Protein AF-A0A7V0T9X8-F1 (afdb_monomer)

Mean predicted aligned error: 14.66 Å

pLDDT: mean 84.87, std 12.97, range [48.59, 97.94]

Radius of gyration: 27.79 Å; Cα contacts (8 Å, |Δi|>4): 70; chains: 1; bounding box: 57×53×74 Å

Foldseek 3Di:
DDVVVVVVVVVVVVCVVCVVVVPPDDPQDPVNVVVVVLVVLVVVLVVLVVVLVVLVVCVVVVVDDPVRSVVVNVVSVVSNVVSVCVNVVCPDPPDWDADPPPRDTDDLPDQADPPPRHGDD

Structure (mmCIF, N/CA/C/O backbone):
data_AF-A0A7V0T9X8-F1
#
_entry.id   AF-A0A7V0T9X8-F1
#
loop_
_atom_site.group_PDB
_atom_site.id
_atom_site.type_symbol
_atom_site.label_atom_id
_atom_site.label_alt_id
_atom_site.label_comp_id
_atom_site.label_asym_id
_atom_site.label_entity_id
_atom_site.label_seq_id
_atom_site.pdbx_PDB_ins_code
_atom_site.Cartn_x
_atom_site.Cartn_y
_atom_site.Cartn_z
_atom_site.occupancy
_atom_site.B_iso_or_equiv
_atom_site.auth_seq_id
_atom_site.auth_comp_id
_atom_site.auth_asym_id
_atom_site.auth_atom_id
_atom_site.pdbx_PDB_model_num
ATOM 1 N N . MET A 1 1 ? -6.928 37.945 50.805 1.00 57.38 1 MET A N 1
ATOM 2 C CA . MET A 1 1 ? -6.681 36.879 49.810 1.00 57.38 1 MET A CA 1
ATOM 3 C C . MET A 1 1 ? -5.386 36.226 50.220 1.00 57.38 1 MET A C 1
ATOM 5 O O . MET A 1 1 ? -4.320 36.767 49.966 1.00 57.38 1 MET A O 1
ATOM 9 N N . ASP A 1 2 ? -5.515 35.168 51.005 1.00 79.75 2 ASP A N 1
ATOM 10 C CA . ASP A 1 2 ? -4.413 34.594 51.766 1.00 79.75 2 ASP A CA 1
ATOM 11 C C . ASP A 1 2 ? -3.437 33.865 50.839 1.00 79.75 2 ASP A C 1
ATOM 13 O O . ASP A 1 2 ? -3.850 33.201 49.887 1.00 79.75 2 ASP A O 1
ATOM 17 N N . SER A 1 3 ? -2.133 33.974 51.109 1.00 79.31 3 SER A N 1
ATOM 18 C CA . SER A 1 3 ? -1.065 33.357 50.302 1.00 79.31 3 SER A CA 1
ATOM 19 C C . SER A 1 3 ? -1.239 31.842 50.109 1.00 79.31 3 SER A C 1
ATOM 21 O O . SER A 1 3 ? -0.721 31.264 49.156 1.00 79.31 3 SER A O 1
ATOM 23 N N . THR A 1 4 ? -2.020 31.200 50.977 1.00 86.81 4 THR A N 1
ATOM 24 C CA . THR A 1 4 ? -2.423 29.792 50.895 1.00 86.81 4 THR A CA 1
ATOM 25 C C . THR A 1 4 ? -3.264 29.481 49.651 1.00 86.81 4 THR A C 1
ATOM 27 O O . THR A 1 4 ? -3.078 28.428 49.040 1.00 86.81 4 THR A O 1
ATOM 30 N N . PHE A 1 5 ? -4.127 30.404 49.214 1.00 88.06 5 PHE A N 1
ATOM 31 C CA . PHE A 1 5 ? -4.946 30.239 48.009 1.00 88.06 5 PHE A CA 1
ATOM 32 C C . PHE A 1 5 ? -4.092 30.235 46.734 1.00 88.06 5 PHE A C 1
ATOM 34 O O . PHE A 1 5 ? -4.326 29.430 45.833 1.00 88.06 5 PHE A O 1
ATOM 41 N N . GLY A 1 6 ? -3.063 31.088 46.675 1.00 89.19 6 GLY A N 1
ATOM 42 C CA . GLY A 1 6 ? -2.140 31.146 45.536 1.00 89.19 6 GLY A CA 1
ATOM 43 C C . GLY A 1 6 ? -1.310 29.869 45.375 1.00 89.19 6 GLY A C 1
ATOM 44 O O . GLY A 1 6 ? -1.118 29.378 44.259 1.00 89.19 6 GLY A O 1
ATOM 45 N N . ILE A 1 7 ? -0.868 29.284 46.491 1.00 91.81 7 ILE A N 1
ATOM 46 C CA . ILE A 1 7 ? -0.086 28.039 46.496 1.00 91.81 7 ILE A CA 1
ATOM 47 C C . ILE A 1 7 ? -0.932 26.854 46.003 1.00 91.81 7 ILE A C 1
ATOM 49 O O . ILE A 1 7 ? -0.460 26.062 45.186 1.00 91.81 7 ILE A O 1
ATOM 53 N N . LEU A 1 8 ? -2.197 26.757 46.427 1.00 93.38 8 LEU A N 1
ATOM 54 C CA . LEU A 1 8 ? -3.104 25.685 46.000 1.00 93.38 8 LEU A CA 1
ATOM 55 C C . LEU A 1 8 ? -3.390 25.711 44.494 1.00 93.38 8 LEU A C 1
ATOM 57 O O . LEU A 1 8 ? -3.345 24.667 43.846 1.00 93.38 8 LEU A O 1
ATOM 61 N N . ILE A 1 9 ? -3.630 26.895 43.925 1.00 92.00 9 ILE A N 1
ATOM 62 C CA . ILE A 1 9 ? -3.876 27.050 42.482 1.00 92.00 9 ILE A CA 1
ATOM 63 C C . ILE A 1 9 ? -2.630 26.655 41.679 1.00 92.00 9 ILE A C 1
ATOM 65 O O . ILE A 1 9 ? -2.736 25.970 40.663 1.00 92.00 9 ILE A O 1
ATOM 69 N N . SER A 1 10 ? -1.446 27.033 42.164 1.00 91.19 10 SER A N 1
ATOM 70 C CA . SER A 1 10 ? -0.176 26.732 41.497 1.00 91.19 10 SER A CA 1
ATOM 71 C C . SER A 1 10 ? 0.120 25.227 41.495 1.00 91.19 10 SER A C 1
ATOM 73 O O . SER A 1 10 ? 0.491 24.669 40.464 1.00 91.19 10 SER A O 1
ATOM 75 N N . LEU A 1 11 ? -0.121 24.541 42.617 1.00 93.69 11 LEU A N 1
ATOM 76 C CA . LEU A 1 11 ? -0.002 23.082 42.702 1.00 93.69 11 LEU A CA 1
ATOM 77 C C . LEU A 1 11 ? -1.025 22.368 41.815 1.00 93.69 11 LEU A C 1
ATOM 79 O O . LEU A 1 11 ? -0.668 21.419 41.121 1.00 93.69 11 LEU A O 1
ATOM 83 N N . ALA A 1 12 ? -2.273 22.838 41.784 1.00 92.25 12 ALA A N 1
ATOM 84 C CA . ALA A 1 12 ? -3.305 22.272 40.920 1.00 92.25 12 ALA A CA 1
ATOM 85 C C . ALA A 1 12 ? -2.957 22.424 39.430 1.00 92.25 12 ALA A C 1
ATOM 87 O O . ALA A 1 12 ? -3.148 21.482 38.662 1.00 92.25 12 ALA A O 1
ATOM 88 N N . ALA A 1 13 ? -2.396 23.570 39.029 1.00 92.19 13 ALA A N 1
ATOM 89 C CA . ALA A 1 13 ? -1.946 23.809 37.661 1.00 92.19 13 ALA A CA 1
ATOM 90 C C . ALA A 1 13 ? -0.810 22.855 37.260 1.00 92.19 13 ALA A C 1
ATOM 92 O O . ALA A 1 13 ? -0.875 22.246 36.196 1.00 92.19 13 ALA A O 1
ATOM 93 N N . ILE A 1 14 ? 0.184 22.665 38.135 1.00 92.31 14 ILE A N 1
ATOM 94 C CA . ILE A 1 14 ? 1.280 21.710 37.917 1.00 92.31 14 ILE A CA 1
ATOM 95 C C . ILE A 1 14 ? 0.728 20.284 37.818 1.00 92.31 14 ILE A C 1
ATOM 97 O O . ILE A 1 14 ? 1.047 19.554 36.886 1.00 92.31 14 ILE A O 1
ATOM 101 N N . VAL A 1 15 ? -0.152 19.873 38.732 1.00 91.44 15 VAL A N 1
ATOM 102 C CA . VAL A 1 15 ? -0.762 18.540 38.663 1.00 91.44 15 VAL A CA 1
ATOM 103 C C . VAL A 1 15 ? -1.530 18.369 37.358 1.00 91.44 15 VAL A C 1
ATOM 105 O O . VAL A 1 15 ? -1.377 17.335 36.726 1.00 91.44 15 VAL A O 1
ATOM 108 N N . PHE A 1 16 ? -2.296 19.365 36.912 1.00 90.88 16 PHE A N 1
ATOM 109 C CA . PHE A 1 16 ? -3.069 19.296 35.672 1.00 90.88 16 PHE A CA 1
ATOM 110 C C . PHE A 1 16 ? -2.186 19.163 34.422 1.00 90.88 16 PHE A C 1
ATOM 112 O O . PHE A 1 16 ? -2.514 18.377 33.531 1.00 90.88 16 PHE A O 1
ATOM 119 N N . THR A 1 17 ? -1.054 19.873 34.363 1.00 89.81 17 THR A N 1
ATOM 120 C CA . THR A 1 17 ? -0.114 19.789 33.232 1.00 89.81 17 THR A CA 1
ATOM 121 C C . THR A 1 17 ? 0.723 18.512 33.242 1.00 89.81 17 THR A C 1
ATOM 123 O O . THR A 1 17 ? 1.030 17.987 32.174 1.00 89.81 17 THR A O 1
ATOM 126 N N . PHE A 1 18 ? 1.042 17.962 34.418 1.00 87.00 18 PHE A N 1
ATOM 127 C CA . PHE A 1 18 ? 1.789 16.705 34.550 1.00 87.00 18 PHE A CA 1
ATOM 128 C C . PHE A 1 18 ? 0.895 15.447 34.555 1.00 87.00 18 PHE A C 1
ATOM 130 O O . PHE A 1 18 ? 1.366 14.362 34.207 1.00 87.00 18 PHE A O 1
ATOM 137 N N . LEU A 1 19 ? -0.406 15.570 34.852 1.00 83.69 19 LEU A N 1
ATOM 138 C CA . LEU A 1 19 ? -1.410 14.499 34.762 1.00 83.69 19 LEU A CA 1
ATOM 139 C C . LEU A 1 19 ? -1.384 13.727 33.427 1.00 83.69 19 LEU A C 1
ATOM 141 O O . LEU A 1 19 ? -1.457 12.496 33.469 1.00 83.69 19 LEU A O 1
ATOM 145 N N . PRO A 1 20 ? -1.296 14.374 32.240 1.00 80.50 20 PRO A N 1
ATOM 146 C CA . PRO A 1 20 ? -1.263 13.654 30.969 1.00 80.50 20 PRO A CA 1
ATOM 147 C C . PRO A 1 20 ? -0.018 12.777 30.795 1.00 80.50 20 PRO A C 1
ATOM 149 O O . PRO A 1 20 ? -0.129 11.746 30.139 1.00 80.50 20 PRO A O 1
ATOM 152 N N . LEU A 1 21 ? 1.124 13.118 31.406 1.00 80.50 21 LEU A N 1
ATOM 153 C CA . LEU A 1 21 ? 2.335 12.287 31.334 1.00 80.50 21 LEU A CA 1
ATOM 154 C C . LEU A 1 21 ? 2.254 11.050 32.238 1.00 80.50 21 LEU A C 1
ATOM 156 O O . LEU A 1 21 ? 2.796 9.999 31.904 1.00 80.50 21 LEU A O 1
ATOM 160 N N . LEU A 1 22 ? 1.556 11.156 33.370 1.00 74.12 22 LEU A N 1
ATOM 161 C CA . LEU A 1 22 ? 1.351 10.045 34.308 1.00 74.12 22 LEU A CA 1
ATOM 162 C C . LEU A 1 22 ? 0.170 9.143 33.915 1.00 74.12 22 LEU A C 1
ATOM 164 O O . LEU A 1 22 ? 0.065 8.014 34.401 1.00 74.12 22 LEU A O 1
ATOM 168 N N . ARG A 1 23 ? -0.697 9.593 32.997 1.00 74.25 23 ARG A N 1
ATOM 169 C CA . ARG A 1 23 ? -1.747 8.772 32.375 1.00 74.25 23 ARG A CA 1
ATOM 170 C C . ARG A 1 23 ? -1.119 7.781 31.387 1.00 74.25 23 ARG A C 1
ATOM 172 O O . ARG A 1 23 ? -1.155 7.947 30.171 1.00 74.25 23 ARG A O 1
ATOM 179 N N . LYS A 1 24 ? -0.530 6.725 31.947 1.00 60.44 24 LYS A N 1
ATOM 180 C CA . LYS A 1 24 ? 0.066 5.594 31.234 1.00 60.44 24 LYS A CA 1
ATOM 181 C C . LYS A 1 24 ? -0.970 4.961 30.295 1.00 60.44 24 LYS A C 1
ATOM 183 O O . LYS A 1 24 ? -1.956 4.396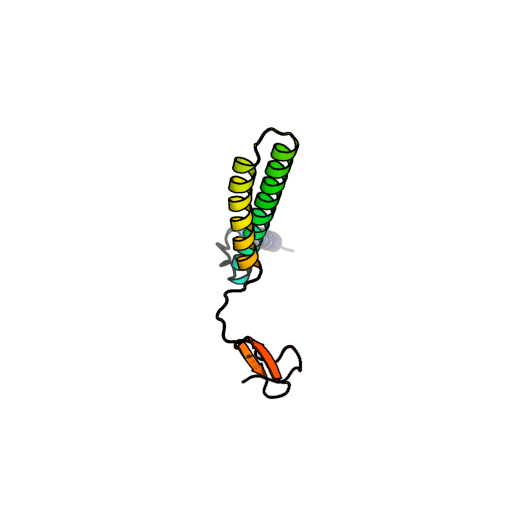 30.753 1.00 60.44 24 LYS A O 1
ATOM 188 N N . GLY A 1 25 ? -0.718 5.091 28.991 1.00 58.94 25 GLY A N 1
ATOM 189 C CA . GLY A 1 25 ? -1.309 4.318 27.898 1.00 58.94 25 GLY A CA 1
ATOM 190 C C . GLY A 1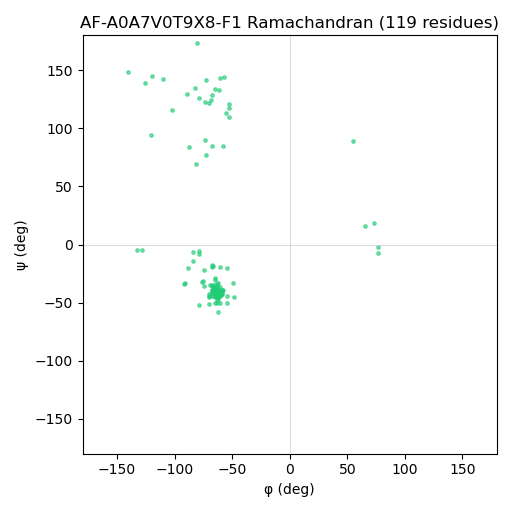 25 ? -2.834 4.311 27.836 1.00 58.94 25 GLY A C 1
ATOM 191 O O . GLY A 1 25 ? -3.465 3.375 28.320 1.00 58.94 25 GLY A O 1
ATOM 192 N N . LYS A 1 26 ? -3.436 5.277 27.127 1.00 60.25 26 LYS A N 1
ATOM 193 C CA . LYS A 1 26 ? -4.752 5.023 26.523 1.00 60.25 26 LYS A CA 1
ATOM 194 C C . LYS A 1 26 ? -4.620 3.740 25.704 1.00 60.25 26 LYS A C 1
ATOM 196 O O . LYS A 1 26 ? -3.814 3.683 24.778 1.00 60.25 26 LYS A O 1
ATOM 201 N N . THR A 1 27 ? -5.368 2.709 26.083 1.00 56.19 27 THR A N 1
ATOM 202 C CA . THR A 1 27 ? -5.511 1.486 25.299 1.00 56.19 27 THR A CA 1
ATOM 203 C C . THR A 1 27 ? -5.931 1.906 23.899 1.00 56.19 27 THR A C 1
ATOM 205 O O . THR A 1 27 ? -7.029 2.436 23.728 1.00 56.19 27 THR A O 1
ATOM 208 N N . ILE A 1 28 ? -5.030 1.754 22.930 1.00 57.53 28 ILE A N 1
ATOM 209 C CA . ILE A 1 28 ? -5.281 2.120 21.538 1.00 57.53 28 ILE A CA 1
ATOM 210 C C . ILE A 1 28 ? -6.582 1.437 21.116 1.00 57.53 28 ILE A C 1
ATOM 212 O O . ILE A 1 28 ? -6.712 0.209 21.222 1.00 57.53 28 ILE A O 1
ATOM 216 N N . SER A 1 29 ? -7.561 2.246 20.709 1.00 63.66 29 SER A N 1
ATOM 217 C CA . SER A 1 29 ? -8.863 1.757 20.274 1.00 63.66 29 SER A CA 1
ATOM 218 C C . SER A 1 29 ? -8.666 0.768 19.117 1.00 63.66 29 SER A C 1
ATOM 220 O O . SER A 1 29 ? -7.771 0.965 18.291 1.00 63.66 29 SER A O 1
ATOM 222 N N . PRO A 1 30 ? -9.477 -0.299 19.005 1.00 63.44 30 PRO A N 1
ATOM 223 C CA . PRO A 1 30 ? -9.484 -1.159 17.821 1.00 63.44 30 PRO A CA 1
ATOM 224 C C . PRO A 1 30 ? -9.589 -0.365 16.508 1.00 63.44 30 PRO A C 1
ATOM 226 O O . PRO A 1 30 ? -8.979 -0.751 15.517 1.00 63.44 30 PRO A O 1
ATOM 229 N N . VAL A 1 31 ? -10.298 0.770 16.533 1.00 62.47 31 VAL A N 1
ATOM 230 C CA . VAL A 1 31 ? -10.452 1.682 15.390 1.00 62.47 31 VAL A CA 1
ATOM 231 C C . VAL A 1 31 ? -9.145 2.417 15.071 1.00 62.47 31 VAL A C 1
ATOM 233 O O . VAL A 1 31 ? -8.753 2.462 13.910 1.00 62.47 31 VAL A O 1
ATOM 236 N N . ASP A 1 32 ? -8.420 2.901 16.086 1.00 66.44 32 ASP A N 1
ATOM 237 C CA . ASP A 1 32 ? -7.114 3.559 15.901 1.00 66.44 32 ASP A CA 1
ATOM 238 C C . ASP A 1 32 ? -6.050 2.581 15.371 1.00 66.44 32 ASP A C 1
ATOM 240 O O . ASP A 1 32 ? -5.196 2.960 14.572 1.00 66.44 32 ASP A O 1
ATOM 244 N N . ARG A 1 33 ? -6.105 1.302 15.780 1.00 62.03 33 ARG A N 1
ATOM 245 C CA . ARG A 1 33 ? -5.243 0.239 15.226 1.00 62.03 33 ARG A CA 1
ATOM 246 C C . ARG A 1 33 ? -5.548 -0.044 13.7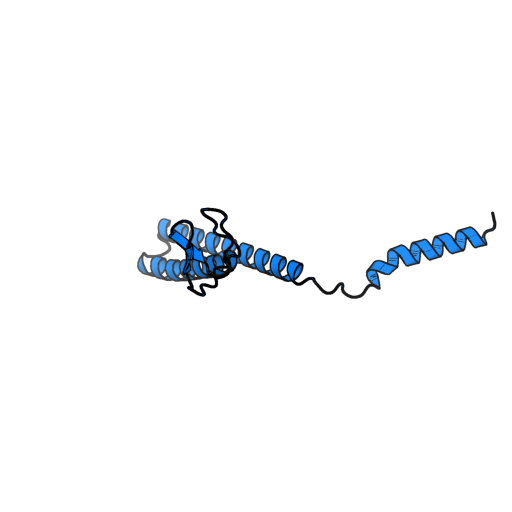58 1.00 62.03 33 ARG A C 1
ATOM 248 O O . ARG A 1 33 ? -4.622 -0.165 12.968 1.00 62.03 33 ARG A O 1
ATOM 255 N N . LEU A 1 34 ? -6.827 -0.138 13.397 1.00 66.62 34 LEU A N 1
ATOM 256 C CA . LEU A 1 34 ? -7.258 -0.339 12.011 1.00 66.62 34 LEU A CA 1
ATOM 257 C C . LEU A 1 34 ? -6.847 0.830 11.112 1.00 66.62 34 LEU A C 1
ATOM 259 O O . LEU A 1 34 ? -6.347 0.586 10.021 1.00 66.62 34 LEU A O 1
ATOM 263 N N . HIS A 1 35 ? -7.004 2.073 11.578 1.00 68.69 35 HIS A N 1
ATOM 264 C CA . HIS A 1 35 ? -6.581 3.254 10.824 1.00 68.69 35 HIS A CA 1
ATOM 265 C C . HIS A 1 35 ? -5.065 3.271 10.613 1.00 68.69 35 HIS A C 1
ATOM 267 O O . HIS A 1 35 ? -4.615 3.470 9.493 1.00 68.69 35 HIS A O 1
ATOM 273 N N . ARG A 1 36 ? -4.282 2.982 11.662 1.00 68.94 36 ARG A N 1
ATOM 274 C CA . ARG A 1 36 ? -2.817 2.908 11.564 1.00 68.94 36 ARG A CA 1
ATOM 275 C C . ARG A 1 36 ? -2.354 1.794 10.615 1.00 68.94 36 ARG A C 1
ATOM 277 O O . ARG A 1 36 ? -1.424 2.007 9.853 1.00 68.94 36 ARG A O 1
ATOM 284 N N . ASN A 1 37 ? -3.020 0.636 10.637 1.00 78.94 37 ASN A N 1
ATOM 285 C CA . ASN A 1 37 ? -2.727 -0.469 9.717 1.00 78.94 37 ASN A CA 1
ATOM 286 C C . ASN A 1 37 ? -3.122 -0.146 8.268 1.00 78.94 37 ASN A C 1
ATOM 288 O O . ASN A 1 37 ? -2.468 -0.591 7.334 1.00 78.94 37 ASN A O 1
ATOM 292 N N . ARG A 1 38 ? -4.211 0.602 8.066 1.00 84.44 38 ARG A N 1
ATOM 293 C CA . ARG A 1 38 ? -4.636 1.036 6.734 1.00 84.44 38 ARG A CA 1
ATOM 294 C C . ARG A 1 38 ? -3.672 2.075 6.163 1.00 84.44 38 ARG A C 1
ATOM 296 O O . ARG A 1 38 ? -3.271 1.942 5.020 1.00 84.44 38 ARG A O 1
ATOM 303 N N . GLU A 1 39 ? -3.273 3.048 6.974 1.00 87.06 39 GLU A N 1
ATOM 304 C CA . GLU A 1 39 ? -2.279 4.063 6.612 1.00 87.06 39 GLU A CA 1
ATOM 305 C C . GLU A 1 39 ? -0.928 3.425 6.258 1.00 87.06 39 GLU A C 1
ATOM 307 O O . GLU A 1 39 ? -0.325 3.793 5.257 1.00 87.06 39 GLU A O 1
ATOM 312 N N . SER A 1 40 ? -0.480 2.408 7.009 1.00 88.00 40 SER A N 1
ATOM 313 C CA . SER A 1 40 ? 0.739 1.671 6.647 1.00 88.00 40 SER A CA 1
ATOM 314 C C . SER A 1 40 ? 0.598 0.912 5.326 1.00 88.00 40 SER A C 1
ATOM 316 O O . SER A 1 40 ? 1.516 0.936 4.519 1.00 88.00 40 SER A O 1
ATOM 318 N N . LEU A 1 41 ? -0.557 0.285 5.073 1.00 89.31 41 LEU A N 1
ATOM 319 C CA . LEU A 1 41 ? -0.822 -0.403 3.803 1.00 89.31 41 LEU A CA 1
ATOM 320 C C . LEU A 1 41 ? -0.878 0.573 2.616 1.00 89.31 41 LEU A C 1
ATOM 322 O O . LEU A 1 41 ? -0.420 0.243 1.528 1.00 89.31 41 LEU A O 1
ATOM 326 N N . GLU A 1 42 ? -1.442 1.767 2.811 1.00 90.75 42 GLU A N 1
ATOM 327 C CA . GLU A 1 42 ? -1.474 2.825 1.792 1.00 90.75 42 GLU A CA 1
ATOM 328 C C . GLU A 1 42 ? -0.057 3.332 1.475 1.00 90.75 42 GLU A C 1
ATOM 330 O O . GLU A 1 42 ? 0.274 3.524 0.307 1.00 90.75 42 GLU A O 1
ATOM 335 N N . PHE A 1 43 ? 0.803 3.460 2.487 1.00 91.94 43 PHE A N 1
ATOM 336 C CA . PHE A 1 43 ? 2.214 3.800 2.297 1.00 91.94 43 PHE A CA 1
ATOM 337 C C . PHE A 1 43 ? 2.984 2.712 1.532 1.00 91.94 43 PHE A C 1
ATOM 339 O O . PHE A 1 43 ? 3.722 3.012 0.592 1.00 91.94 43 PHE A O 1
ATOM 346 N N . ASP A 1 44 ? 2.789 1.442 1.896 1.00 92.25 44 ASP A N 1
ATOM 347 C CA . ASP A 1 44 ? 3.429 0.317 1.208 1.00 92.25 44 ASP A CA 1
ATOM 348 C C . ASP A 1 44 ? 2.998 0.247 -0.268 1.00 92.25 44 ASP A C 1
ATOM 350 O O . ASP A 1 44 ? 3.825 -0.003 -1.150 1.00 92.25 44 ASP A O 1
ATOM 354 N N . LEU A 1 45 ? 1.721 0.529 -0.553 1.00 93.06 45 LEU A N 1
ATOM 355 C CA . LEU A 1 45 ? 1.192 0.623 -1.913 1.00 93.06 45 LEU A CA 1
ATOM 356 C C . LEU A 1 45 ? 1.891 1.726 -2.722 1.00 93.06 45 LEU A C 1
ATOM 358 O O . LEU A 1 45 ? 2.370 1.457 -3.822 1.00 93.06 45 LEU A O 1
ATOM 362 N N . GLU A 1 46 ? 1.992 2.941 -2.176 1.00 95.0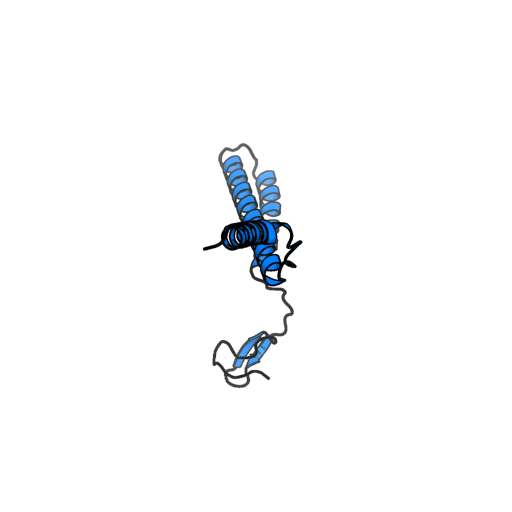6 46 GLU A N 1
ATOM 363 C CA . GLU A 1 46 ? 2.657 4.072 -2.842 1.00 95.06 46 GLU A CA 1
ATOM 364 C C . GLU A 1 46 ? 4.130 3.764 -3.162 1.00 95.06 46 GLU A C 1
ATOM 366 O O . GLU A 1 46 ? 4.643 4.102 -4.239 1.00 95.06 46 GLU A O 1
ATOM 371 N N . ASN A 1 47 ? 4.817 3.079 -2.246 1.00 96.56 47 ASN A N 1
ATOM 372 C CA . ASN A 1 47 ? 6.197 2.662 -2.448 1.00 96.56 47 ASN A CA 1
ATOM 373 C C . ASN A 1 47 ? 6.329 1.656 -3.606 1.00 96.56 47 ASN A C 1
ATOM 375 O O . ASN A 1 47 ? 7.194 1.815 -4.469 1.00 96.56 47 ASN A O 1
ATOM 379 N N . LEU A 1 48 ? 5.444 0.657 -3.677 1.00 96.06 48 LEU A N 1
ATOM 380 C CA . LEU A 1 48 ? 5.440 -0.322 -4.771 1.00 96.06 48 LEU A CA 1
ATOM 381 C C . LEU A 1 48 ? 5.094 0.309 -6.124 1.00 96.06 48 LEU A C 1
ATOM 383 O O . LEU A 1 48 ? 5.726 -0.013 -7.128 1.00 96.06 48 LEU A O 1
ATOM 387 N N . GLU A 1 49 ? 4.138 1.238 -6.168 1.00 96.06 49 GLU A N 1
ATOM 388 C CA . GLU A 1 49 ? 3.809 1.984 -7.390 1.00 96.06 49 GLU A CA 1
ATOM 389 C C . GLU A 1 49 ? 4.985 2.842 -7.875 1.00 96.06 49 GLU A C 1
ATOM 391 O O . GLU A 1 49 ? 5.198 3.026 -9.076 1.00 96.06 49 GLU A O 1
ATOM 396 N N . THR A 1 50 ? 5.775 3.376 -6.948 1.00 97.62 50 THR A N 1
ATOM 397 C CA . THR A 1 50 ? 6.990 4.124 -7.279 1.00 97.62 50 THR A CA 1
ATOM 398 C C . THR A 1 50 ? 8.074 3.209 -7.835 1.00 97.62 50 THR A C 1
ATOM 400 O O . THR A 1 50 ? 8.624 3.517 -8.891 1.00 97.62 50 THR A O 1
ATOM 403 N N . HIS A 1 51 ? 8.299 2.050 -7.217 1.00 96.69 51 HIS A N 1
ATOM 404 C CA . HIS A 1 51 ? 9.221 1.036 -7.732 1.00 96.69 51 HIS A CA 1
ATOM 405 C C . HIS A 1 51 ? 8.810 0.566 -9.139 1.00 96.69 51 HIS A C 1
ATOM 407 O O . HIS A 1 51 ? 9.636 0.498 -10.045 1.00 96.69 51 HIS A O 1
ATOM 413 N N . LEU A 1 52 ? 7.517 0.332 -9.379 1.00 97.00 52 LEU A N 1
ATOM 414 C CA . LEU A 1 52 ? 7.013 -0.038 -10.704 1.00 97.00 52 LEU A CA 1
ATOM 415 C C . LEU A 1 52 ? 7.344 1.018 -11.775 1.00 97.00 52 LEU A C 1
ATOM 417 O O . LEU A 1 52 ? 7.689 0.671 -12.907 1.00 97.00 52 LEU A O 1
ATOM 421 N N . ARG A 1 53 ? 7.247 2.306 -11.420 1.00 97.75 53 ARG A N 1
ATOM 422 C CA . ARG A 1 53 ? 7.610 3.418 -12.311 1.00 97.75 53 ARG A CA 1
ATOM 423 C C . ARG A 1 53 ? 9.110 3.473 -12.588 1.00 97.75 53 ARG A C 1
ATOM 425 O O . ARG A 1 53 ? 9.486 3.755 -13.722 1.00 97.75 53 ARG A O 1
ATOM 432 N N . GLU A 1 54 ? 9.943 3.205 -11.586 1.00 96.81 54 GLU A N 1
ATOM 433 C CA . GLU A 1 54 ? 11.402 3.130 -11.732 1.00 96.81 54 GLU A CA 1
ATOM 434 C C . GLU A 1 54 ? 11.807 1.985 -12.673 1.00 96.81 54 GLU A C 1
ATOM 436 O O . GLU A 1 54 ? 12.489 2.219 -13.666 1.00 96.81 54 GLU A O 1
ATOM 441 N N . LEU A 1 55 ? 11.244 0.790 -12.472 1.00 96.44 55 LEU A N 1
ATOM 442 C CA . LEU A 1 55 ? 11.392 -0.361 -13.373 1.00 96.44 55 LEU A CA 1
ATOM 443 C C . LEU A 1 55 ? 11.000 -0.040 -14.822 1.00 96.44 55 LEU A C 1
ATOM 445 O O . LEU A 1 55 ? 11.684 -0.428 -15.770 1.00 96.44 55 LEU A O 1
ATOM 449 N N . GLU A 1 56 ? 9.876 0.656 -15.020 1.00 96.94 56 GLU A N 1
ATOM 450 C CA . GLU A 1 56 ? 9.431 1.052 -16.358 1.00 96.94 56 GLU A CA 1
ATOM 451 C C . GLU A 1 56 ? 10.364 2.086 -16.997 1.00 96.94 56 GLU A C 1
ATOM 453 O O . GLU A 1 56 ? 10.575 2.057 -18.213 1.00 96.94 56 GLU A O 1
ATOM 458 N N . PHE A 1 57 ? 10.924 2.991 -16.197 1.00 97.94 57 PHE A N 1
ATOM 459 C CA . PHE A 1 57 ? 11.921 3.943 -16.662 1.00 97.94 57 PHE A CA 1
ATOM 460 C C . PHE A 1 57 ? 13.200 3.226 -17.101 1.00 97.94 57 PHE A C 1
ATOM 462 O O . PHE A 1 57 ? 13.631 3.423 -18.235 1.00 97.94 57 PHE A O 1
ATOM 469 N N . ASP A 1 58 ? 13.743 2.337 -16.274 1.00 96.88 58 ASP A N 1
ATOM 470 C CA . ASP A 1 58 ? 14.970 1.592 -16.571 1.00 96.88 58 ASP A CA 1
ATOM 471 C C . ASP A 1 58 ? 14.839 0.738 -17.836 1.00 96.88 58 ASP A C 1
ATOM 473 O O . ASP A 1 58 ? 15.730 0.739 -18.692 1.00 96.88 58 ASP A O 1
ATOM 477 N N . PHE A 1 59 ? 13.691 0.081 -18.022 1.00 96.88 59 PHE A N 1
ATOM 478 C CA . PHE A 1 59 ? 13.383 -0.637 -19.257 1.00 96.88 59 PHE A CA 1
ATOM 479 C C . PHE A 1 59 ? 13.329 0.299 -20.476 1.00 96.88 59 PHE A C 1
ATOM 481 O O . PHE A 1 59 ? 13.924 0.007 -21.514 1.00 96.88 59 PHE A O 1
ATOM 488 N N . LYS A 1 60 ? 12.667 1.460 -20.367 1.00 96.88 60 LYS A N 1
ATOM 489 C CA . LYS A 1 60 ? 12.614 2.452 -21.461 1.00 96.88 60 LYS A CA 1
ATOM 490 C C . LYS A 1 60 ? 13.981 3.045 -21.792 1.00 96.88 60 LYS A C 1
ATOM 492 O O . LYS A 1 60 ? 14.222 3.394 -22.945 1.00 96.88 60 LYS A O 1
ATOM 497 N N . MET A 1 61 ? 14.858 3.150 -20.800 1.00 96.62 61 MET A N 1
ATOM 498 C CA . MET A 1 61 ? 16.241 3.590 -20.972 1.00 96.62 61 MET A CA 1
ATOM 499 C C . MET A 1 61 ? 17.154 2.481 -21.515 1.00 96.62 61 MET A C 1
ATOM 501 O O . MET A 1 61 ? 18.308 2.757 -21.838 1.00 96.62 61 MET A O 1
ATOM 505 N N . GLY A 1 62 ? 16.648 1.251 -21.652 1.00 93.75 62 GLY A N 1
ATOM 506 C CA . GLY A 1 62 ? 17.403 0.098 -22.139 1.00 93.75 62 GLY A CA 1
ATOM 507 C C . GLY A 1 62 ? 18.417 -0.446 -21.132 1.00 93.75 62 GLY A C 1
ATOM 508 O O . GLY A 1 62 ? 19.346 -1.139 -21.537 1.00 93.75 62 GLY A O 1
ATOM 509 N N . ILE A 1 63 ? 18.267 -0.112 -19.845 1.00 95.50 63 ILE A N 1
ATOM 510 C CA . ILE A 1 63 ? 19.106 -0.630 -18.751 1.00 95.50 63 ILE A CA 1
ATOM 511 C C . ILE A 1 63 ? 18.732 -2.086 -18.448 1.00 95.50 63 ILE A C 1
ATOM 513 O O . ILE A 1 63 ? 19.603 -2.899 -18.151 1.00 95.50 63 ILE A O 1
ATOM 517 N N . LEU A 1 64 ? 17.443 -2.405 -18.566 1.00 93.94 64 LEU A N 1
ATOM 518 C CA . LEU A 1 64 ? 16.880 -3.741 -18.392 1.00 93.94 64 LEU A CA 1
ATOM 519 C C . LEU A 1 64 ? 16.401 -4.288 -19.734 1.00 93.94 64 LEU A C 1
ATOM 521 O O . LEU A 1 64 ? 15.829 -3.551 -20.544 1.00 93.94 64 LEU A O 1
ATOM 525 N N . ASP A 1 65 ? 16.584 -5.586 -19.960 1.00 94.56 65 ASP A N 1
ATOM 526 C CA . ASP A 1 65 ? 15.971 -6.263 -21.095 1.00 94.56 65 ASP A CA 1
ATOM 527 C C . ASP A 1 65 ? 14.498 -6.624 -20.818 1.00 94.56 65 ASP A C 1
ATOM 529 O O . ASP A 1 65 ? 13.943 -6.415 -19.737 1.00 94.56 65 ASP A O 1
ATOM 533 N N . SER A 1 66 ? 13.818 -7.122 -21.850 1.00 91.06 66 SER A N 1
ATOM 534 C CA . SER A 1 66 ? 12.375 -7.348 -21.799 1.00 91.06 66 SER A CA 1
ATOM 535 C C . SER A 1 66 ? 11.936 -8.562 -20.979 1.00 91.06 66 SER A C 1
ATOM 537 O O . SER A 1 66 ? 10.759 -8.623 -20.624 1.00 91.06 66 SER A O 1
ATOM 539 N N . GLU A 1 67 ? 12.808 -9.545 -20.751 1.00 94.50 67 GLU A N 1
ATOM 540 C CA . GLU A 1 67 ? 12.510 -10.707 -19.909 1.00 94.50 67 GLU A CA 1
ATOM 541 C C . GLU A 1 67 ? 12.646 -10.310 -18.438 1.00 94.50 67 GLU A C 1
ATOM 543 O O . GLU A 1 67 ? 11.650 -10.391 -17.713 1.00 94.50 67 GLU A O 1
ATOM 548 N N . ASP A 1 68 ? 13.785 -9.722 -18.062 1.00 94.69 68 ASP A N 1
ATOM 549 C CA . ASP A 1 68 ? 14.062 -9.243 -16.700 1.00 94.69 68 ASP A CA 1
ATOM 550 C C . ASP A 1 68 ? 13.042 -8.188 -16.235 1.00 94.69 68 ASP A C 1
ATOM 552 O O . ASP A 1 68 ? 12.548 -8.220 -15.100 1.00 94.69 68 ASP A O 1
ATOM 556 N N . TYR A 1 69 ? 12.644 -7.276 -17.134 1.00 94.12 69 TYR A N 1
ATOM 557 C CA . TYR A 1 69 ? 11.587 -6.302 -16.854 1.00 94.12 69 TYR A CA 1
ATOM 558 C C . TYR A 1 69 ? 10.240 -6.974 -16.567 1.00 94.12 69 TYR A C 1
ATOM 560 O O . TYR A 1 69 ? 9.537 -6.571 -15.641 1.00 94.12 69 TYR A O 1
ATOM 568 N N . LYS A 1 70 ? 9.840 -7.979 -17.359 1.00 95.38 70 LYS A N 1
ATOM 569 C CA . LYS A 1 70 ? 8.533 -8.640 -17.193 1.00 95.38 70 LYS A CA 1
ATOM 570 C C . LYS A 1 70 ? 8.457 -9.421 -15.892 1.00 95.38 70 LYS A C 1
ATOM 572 O O . LYS A 1 70 ? 7.403 -9.391 -15.258 1.00 95.38 70 LYS A O 1
ATOM 577 N N . GLU A 1 71 ? 9.533 -10.109 -15.527 1.00 95.50 71 GLU A N 1
ATOM 578 C CA . GLU A 1 71 ? 9.623 -10.851 -14.272 1.00 95.50 71 GLU A CA 1
ATOM 579 C C . GLU A 1 71 ? 9.494 -9.895 -13.086 1.00 95.50 71 GLU A C 1
ATOM 581 O O . GLU A 1 71 ? 8.513 -9.964 -12.341 1.00 95.50 71 GLU A O 1
ATOM 586 N N . SER A 1 72 ? 10.388 -8.909 -13.009 1.00 93.44 72 SER A N 1
ATOM 587 C CA . SER A 1 72 ? 10.423 -7.933 -11.916 1.00 93.44 72 SER A CA 1
ATOM 588 C C . SER A 1 72 ? 9.114 -7.140 -11.802 1.00 93.44 72 SER A C 1
ATOM 590 O O . SER A 1 72 ? 8.567 -6.948 -10.715 1.00 93.44 72 SER A O 1
ATOM 592 N N . LYS A 1 73 ? 8.535 -6.729 -12.938 1.00 96.62 73 LYS A N 1
ATOM 593 C CA . LYS A 1 73 ? 7.216 -6.084 -12.986 1.00 96.62 73 LYS A CA 1
ATOM 594 C C . LYS A 1 73 ? 6.116 -6.990 -12.442 1.00 96.62 73 LYS A C 1
ATOM 596 O O . LYS A 1 73 ? 5.227 -6.515 -11.738 1.00 96.62 73 LYS A O 1
ATOM 601 N N . GLY A 1 74 ? 6.131 -8.264 -12.826 1.00 95.69 74 GLY A N 1
ATOM 602 C CA . GLY A 1 74 ? 5.132 -9.243 -12.416 1.00 95.69 74 GLY A CA 1
ATOM 603 C C . GLY A 1 74 ? 5.087 -9.403 -10.900 1.00 95.69 74 GLY A C 1
ATOM 604 O O . GLY A 1 74 ? 4.002 -9.395 -10.322 1.00 95.69 74 GLY A O 1
ATOM 605 N N . GLU A 1 75 ? 6.251 -9.475 -10.258 1.00 94.56 75 GLU A N 1
ATOM 606 C CA . GLU A 1 75 ? 6.365 -9.570 -8.801 1.00 94.56 75 GLU A CA 1
ATOM 607 C C . GLU A 1 75 ? 5.798 -8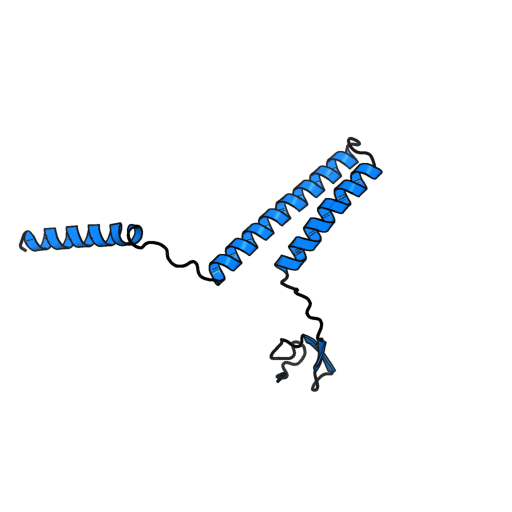.334 -8.095 1.00 94.56 75 GLU A C 1
ATOM 609 O O . GLU A 1 75 ? 4.939 -8.456 -7.217 1.00 94.56 75 GLU A O 1
ATOM 614 N N . VAL A 1 76 ? 6.217 -7.137 -8.518 1.00 95.38 76 VAL A N 1
ATOM 615 C CA . VAL A 1 76 ? 5.741 -5.873 -7.932 1.00 95.38 76 VAL A CA 1
ATOM 616 C C . VAL A 1 76 ? 4.232 -5.723 -8.128 1.00 95.38 76 VAL A C 1
ATOM 618 O O . VAL A 1 76 ? 3.508 -5.390 -7.188 1.00 95.38 76 VAL A O 1
ATOM 621 N N . GLN A 1 77 ? 3.723 -6.046 -9.319 1.00 94.88 77 GLN A N 1
ATOM 622 C CA . GLN A 1 77 ? 2.293 -5.981 -9.609 1.00 94.88 77 GLN A CA 1
ATOM 623 C C . GLN A 1 77 ? 1.472 -6.944 -8.737 1.00 94.88 77 GLN A C 1
ATOM 625 O O . GLN A 1 77 ? 0.397 -6.579 -8.263 1.00 94.88 77 GLN A O 1
ATOM 630 N N . GLN A 1 78 ? 1.972 -8.153 -8.469 1.00 95.38 78 GLN A N 1
ATOM 631 C CA . GLN A 1 78 ? 1.292 -9.094 -7.573 1.00 95.38 78 GLN A CA 1
ATOM 632 C C . GLN A 1 78 ? 1.210 -8.582 -6.127 1.00 95.38 78 GLN A C 1
ATOM 634 O O . GLN A 1 78 ? 0.200 -8.802 -5.446 1.00 95.38 78 GLN A O 1
ATOM 639 N N . GLN A 1 79 ? 2.245 -7.890 -5.648 1.00 94.75 79 GLN A N 1
ATOM 640 C CA . GLN A 1 79 ? 2.242 -7.284 -4.314 1.00 94.75 79 GLN A CA 1
ATOM 641 C C . GLN A 1 79 ? 1.223 -6.139 -4.225 1.00 94.75 79 GLN A C 1
ATOM 643 O O . GLN A 1 79 ? 0.423 -6.110 -3.286 1.00 94.75 79 GLN A O 1
ATOM 648 N N . ILE A 1 80 ? 1.174 -5.272 -5.243 1.00 94.75 80 ILE A N 1
ATOM 649 C CA . ILE A 1 80 ? 0.168 -4.204 -5.385 1.00 94.75 80 ILE A CA 1
ATOM 650 C C . ILE A 1 80 ? -1.250 -4.786 -5.321 1.00 94.75 80 ILE A C 1
ATOM 652 O O . ILE A 1 80 ? -2.075 -4.347 -4.516 1.00 94.75 80 ILE A O 1
ATOM 656 N N . ASP A 1 81 ? -1.528 -5.827 -6.110 1.00 94.00 81 ASP A N 1
ATOM 657 C CA . ASP A 1 81 ? -2.847 -6.467 -6.162 1.00 94.00 81 ASP A CA 1
ATOM 658 C C . ASP A 1 81 ? -3.258 -7.076 -4.813 1.00 94.00 81 ASP A C 1
ATOM 660 O O . ASP A 1 81 ? -4.444 -7.114 -4.465 1.00 94.00 81 ASP A O 1
ATOM 664 N N . THR A 1 82 ? -2.286 -7.576 -4.049 1.00 91.62 82 THR A N 1
ATOM 665 C CA . THR A 1 82 ? -2.516 -8.154 -2.722 1.00 91.62 82 THR A CA 1
ATOM 666 C C . THR A 1 82 ? -2.895 -7.068 -1.719 1.00 91.62 82 THR A C 1
ATOM 668 O O . THR A 1 82 ? -3.945 -7.168 -1.083 1.00 91.62 82 THR A O 1
ATOM 671 N N . ILE A 1 83 ? -2.109 -5.994 -1.636 1.00 90.31 83 ILE A N 1
ATOM 672 C CA . ILE A 1 83 ? -2.364 -4.875 -0.718 1.00 90.31 83 ILE A CA 1
ATOM 673 C C . ILE A 1 83 ? -3.686 -4.178 -1.056 1.00 90.31 83 ILE A C 1
ATOM 675 O O . ILE A 1 83 ? -4.489 -3.889 -0.167 1.00 90.31 83 ILE A O 1
ATOM 679 N N . HIS A 1 84 ? -3.986 -3.986 -2.342 1.00 89.50 84 HIS A N 1
ATOM 680 C CA . HIS A 1 84 ? -5.250 -3.390 -2.770 1.00 89.50 84 HIS A CA 1
ATOM 681 C C . HIS A 1 84 ? -6.475 -4.218 -2.321 1.00 89.50 84 HIS A C 1
ATOM 683 O O . HIS A 1 84 ? -7.500 -3.662 -1.911 1.00 89.50 84 HIS A O 1
ATOM 689 N N . LYS A 1 85 ? -6.383 -5.556 -2.314 1.00 88.25 85 LYS A N 1
ATOM 690 C CA . LYS A 1 85 ? -7.437 -6.432 -1.759 1.00 88.25 85 LYS A CA 1
ATOM 691 C C . LYS A 1 85 ? -7.600 -6.269 -0.247 1.00 88.25 85 LYS A C 1
ATOM 693 O O . LYS A 1 85 ? -8.725 -6.292 0.256 1.00 88.25 85 LYS A O 1
ATOM 698 N N . GLU A 1 86 ? -6.504 -6.083 0.483 1.00 85.75 86 GLU A N 1
ATOM 699 C CA . GLU A 1 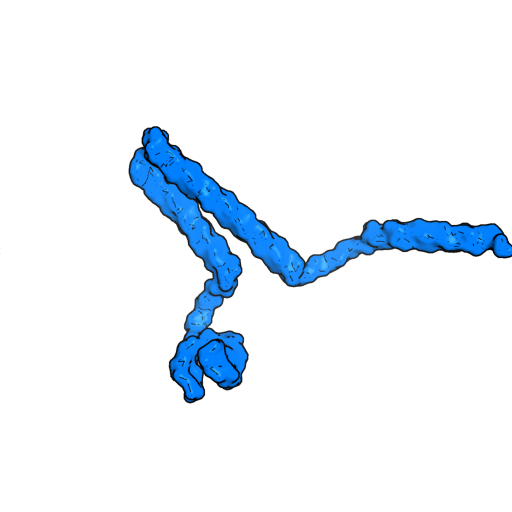86 ? -6.555 -5.829 1.926 1.00 85.75 86 GLU A CA 1
ATOM 700 C C . GLU A 1 86 ? -7.199 -4.472 2.242 1.00 85.75 86 GLU A C 1
ATOM 702 O O . GLU A 1 86 ? -8.062 -4.390 3.120 1.00 85.75 86 GLU A O 1
ATOM 707 N N . LEU A 1 87 ? -6.874 -3.433 1.465 1.00 85.06 87 LEU A N 1
ATOM 708 C CA . LEU A 1 87 ? -7.446 -2.087 1.595 1.00 85.06 87 LEU A CA 1
ATOM 709 C C . LEU A 1 87 ? -8.938 -2.013 1.241 1.00 85.06 87 LEU A C 1
ATOM 711 O O . LEU A 1 87 ? -9.689 -1.248 1.859 1.00 85.06 87 LEU A O 1
ATOM 715 N N . THR A 1 88 ? -9.383 -2.807 0.262 1.00 80.50 88 THR A N 1
ATOM 716 C CA . THR A 1 88 ? -10.797 -2.901 -0.148 1.00 80.50 88 THR A CA 1
ATOM 717 C C . THR A 1 88 ? -11.633 -3.770 0.797 1.00 80.50 88 THR A C 1
ATOM 719 O O . THR A 1 88 ? -12.864 -3.765 0.719 1.00 80.50 88 THR A O 1
ATOM 722 N N . GLY A 1 89 ? -10.997 -4.468 1.747 1.00 64.75 89 GLY A N 1
ATOM 723 C CA . GLY A 1 89 ? -11.681 -5.266 2.764 1.00 64.75 89 GLY A CA 1
ATOM 724 C C . GLY A 1 89 ? -12.449 -6.457 2.190 1.00 64.75 89 GLY A C 1
ATOM 725 O O . GLY A 1 89 ? -13.303 -7.034 2.871 1.00 64.75 89 GLY A O 1
ATOM 726 N N . GLU A 1 90 ? -12.169 -6.849 0.946 1.00 58.97 90 GLU A N 1
ATOM 727 C CA . GLU A 1 90 ? -12.832 -7.968 0.286 1.00 58.97 90 GLU A CA 1
ATOM 728 C C . GLU A 1 90 ? -12.206 -9.296 0.725 1.00 58.97 90 GLU A C 1
ATOM 730 O O . GLU A 1 90 ? -11.572 -10.020 -0.036 1.00 58.97 90 GLU A O 1
ATOM 735 N N . LYS A 1 91 ? -12.440 -9.659 1.994 1.00 49.06 91 LYS A N 1
ATOM 736 C CA . LYS A 1 91 ? -12.358 -11.055 2.434 1.00 49.06 91 LYS A CA 1
ATOM 737 C C . LYS A 1 91 ? -13.581 -11.783 1.895 1.00 49.06 91 LYS A C 1
ATOM 739 O O . LYS A 1 91 ? -14.654 -11.802 2.497 1.00 49.06 91 LYS A O 1
ATOM 744 N N . ASP A 1 92 ? -13.411 -12.316 0.697 1.00 48.59 92 ASP A N 1
ATOM 745 C CA . ASP A 1 92 ? -14.434 -12.972 -0.099 1.00 48.59 92 ASP A CA 1
ATOM 746 C C . ASP A 1 92 ? -14.877 -14.296 0.557 1.00 48.59 92 ASP A C 1
ATOM 748 O O . ASP A 1 92 ? -14.400 -15.384 0.252 1.00 48.59 92 ASP A O 1
ATOM 752 N N . SER A 1 93 ? -15.821 -14.218 1.496 1.00 49.28 93 SER A N 1
ATOM 753 C CA . SER A 1 93 ? -16.724 -15.333 1.782 1.00 49.28 93 SER A CA 1
ATOM 754 C C . SER A 1 93 ? -17.910 -15.202 0.835 1.00 49.28 93 SER A C 1
ATOM 756 O O . SER A 1 93 ? -18.934 -14.607 1.181 1.00 49.28 93 SER A O 1
ATOM 758 N N . LYS A 1 94 ? -17.748 -15.723 -0.387 1.00 53.38 94 LYS A N 1
ATOM 759 C CA . LYS A 1 94 ? -18.788 -15.813 -1.421 1.00 53.38 94 LYS A CA 1
ATOM 760 C C . LYS A 1 94 ? -20.003 -16.599 -0.917 1.00 53.38 94 LYS A C 1
ATOM 762 O O . LYS A 1 94 ? -20.154 -17.789 -1.166 1.00 53.38 94 LYS A O 1
ATOM 767 N N . LYS A 1 95 ? -20.912 -15.913 -0.232 1.00 60.91 95 LY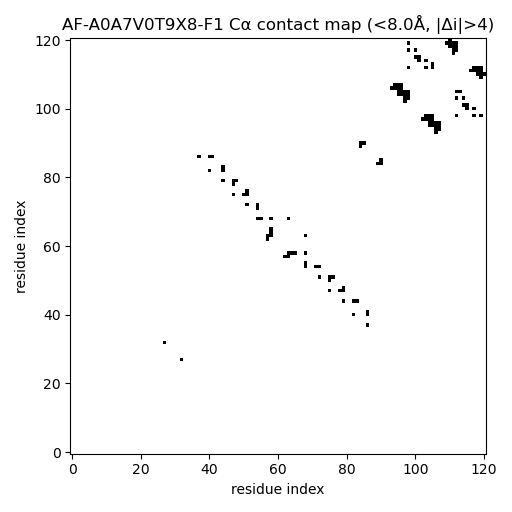S A N 1
ATOM 768 C CA . LYS A 1 95 ? -22.339 -16.231 -0.225 1.00 60.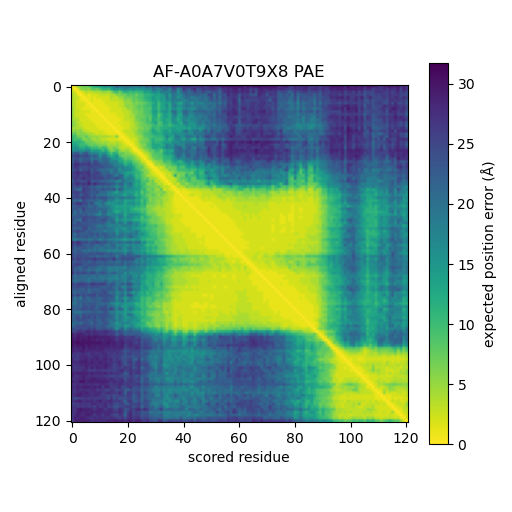91 95 LYS A CA 1
ATOM 769 C C . LYS A 1 95 ? -23.055 -14.997 -0.749 1.00 60.91 95 LYS A C 1
ATOM 771 O O . LYS A 1 95 ? -23.286 -14.031 -0.024 1.00 60.91 95 LYS A O 1
ATOM 776 N N . THR A 1 96 ? -23.318 -14.999 -2.046 1.00 76.06 96 THR A N 1
ATOM 777 C CA . THR A 1 96 ? -24.250 -14.077 -2.689 1.00 76.06 96 THR A CA 1
ATOM 778 C C . THR A 1 96 ? -25.629 -14.717 -2.660 1.00 76.06 96 THR A C 1
ATOM 780 O O . THR A 1 96 ? -25.795 -15.881 -3.012 1.00 76.06 96 THR A O 1
ATOM 783 N N . LEU A 1 97 ? -26.614 -13.965 -2.190 1.00 84.75 97 LEU A N 1
ATOM 784 C CA . LEU A 1 97 ? -28.011 -14.368 -2.133 1.00 84.75 97 LEU A CA 1
ATOM 785 C C . LEU A 1 97 ? -28.847 -13.401 -2.966 1.00 84.75 97 LEU A C 1
ATOM 787 O O . LEU A 1 97 ? -28.521 -12.220 -3.083 1.00 84.75 97 LEU A O 1
ATOM 791 N N . SER A 1 98 ? -29.886 -13.921 -3.613 1.00 89.50 98 SER A N 1
ATOM 792 C CA . SER A 1 98 ? -30.786 -13.099 -4.419 1.00 89.50 98 SER A CA 1
ATOM 793 C C . SER A 1 98 ? -31.813 -12.430 -3.510 1.00 89.50 98 SER A C 1
ATOM 795 O O . SER A 1 98 ? -32.373 -13.063 -2.614 1.00 89.50 98 SER A O 1
ATOM 797 N N . CYS A 1 99 ? -32.042 -11.135 -3.715 1.00 90.19 99 CYS A N 1
ATOM 798 C CA . CYS A 1 99 ? -33.058 -10.400 -2.979 1.00 90.19 99 CYS A CA 1
ATOM 799 C C . CYS A 1 99 ? -34.462 -10.884 -3.390 1.00 90.19 99 CYS A C 1
ATOM 801 O O . CYS A 1 99 ? -34.804 -10.772 -4.566 1.00 90.19 99 CYS A O 1
ATOM 803 N N . PRO A 1 100 ? -35.322 -11.322 -2.452 1.00 88.81 100 PRO A N 1
ATOM 804 C CA . PRO A 1 100 ? -36.663 -11.809 -2.784 1.00 88.81 100 PRO A CA 1
ATOM 805 C C . PRO A 1 100 ? -37.600 -10.713 -3.317 1.00 88.81 100 PRO A C 1
ATOM 807 O O . PRO A 1 100 ? -38.611 -11.025 -3.934 1.00 88.81 100 PRO A O 1
ATOM 810 N N . SER A 1 101 ? -37.278 -9.434 -3.093 1.00 91.25 101 SER A N 1
ATOM 811 C CA . SER A 1 101 ? -38.123 -8.313 -3.520 1.00 91.25 101 SER A CA 1
ATOM 812 C C . SER A 1 101 ? -37.789 -7.778 -4.913 1.00 91.25 101 SER A C 1
ATOM 814 O O . SER A 1 101 ? -38.689 -7.284 -5.583 1.00 91.25 101 SER A O 1
ATOM 816 N N . CYS A 1 102 ? -36.522 -7.811 -5.341 1.00 91.94 102 CYS A N 1
ATOM 817 C CA . CYS A 1 102 ? -36.100 -7.223 -6.622 1.00 91.94 102 CYS A CA 1
ATOM 818 C C . CYS A 1 102 ? -35.215 -8.135 -7.482 1.00 91.94 102 CYS A C 1
ATOM 820 O O . CYS A 1 102 ? -34.833 -7.748 -8.581 1.00 91.94 102 CYS A O 1
ATOM 822 N N . GLY A 1 103 ? -34.832 -9.312 -6.984 1.00 89.50 103 GLY A N 1
ATOM 823 C CA . GLY A 1 103 ? -33.968 -10.263 -7.686 1.00 89.50 103 GLY A CA 1
ATOM 824 C C . GLY A 1 103 ? -32.478 -9.904 -7.714 1.00 89.50 103 GLY A C 1
ATOM 825 O O . GLY A 1 103 ? -31.669 -10.734 -8.128 1.00 89.50 103 GLY A O 1
ATOM 826 N N . ALA A 1 104 ? -32.078 -8.713 -7.248 1.00 89.38 104 ALA A N 1
ATOM 827 C CA . ALA A 1 104 ? -30.677 -8.290 -7.263 1.00 89.38 104 ALA A CA 1
ATOM 828 C C . ALA A 1 104 ? -29.780 -9.229 -6.439 1.00 89.38 104 ALA A C 1
ATOM 830 O O . ALA A 1 104 ? -30.174 -9.707 -5.372 1.00 89.38 104 ALA A O 1
ATOM 831 N N . ALA A 1 105 ? -28.553 -9.457 -6.910 1.00 89.25 105 ALA A N 1
ATOM 832 C CA . ALA A 1 105 ? -27.548 -10.214 -6.172 1.00 89.25 105 ALA A CA 1
ATOM 833 C C . ALA A 1 105 ? -26.999 -9.371 -5.010 1.00 89.25 105 ALA A C 1
ATOM 835 O O . ALA A 1 105 ? -26.467 -8.280 -5.214 1.00 89.25 105 ALA A O 1
ATOM 836 N N . VAL A 1 106 ? -27.113 -9.878 -3.782 1.00 88.75 106 VAL A N 1
ATOM 837 C CA . VAL A 1 106 ? -26.678 -9.181 -2.566 1.00 88.75 106 VAL A CA 1
ATOM 838 C C . VAL A 1 106 ? -25.714 -10.057 -1.764 1.00 88.75 106 VAL A C 1
ATOM 840 O O . VAL A 1 106 ? -25.909 -11.263 -1.635 1.00 88.75 106 VAL A O 1
ATOM 843 N N . LYS A 1 107 ? -24.652 -9.457 -1.205 1.00 83.88 107 LYS A N 1
ATOM 844 C CA . LYS A 1 107 ? -23.742 -10.157 -0.278 1.00 83.88 107 LYS A CA 1
ATOM 845 C C . LYS A 1 107 ? -24.505 -10.545 1.002 1.00 83.88 107 LYS A C 1
ATOM 847 O O . LYS A 1 107 ? -25.1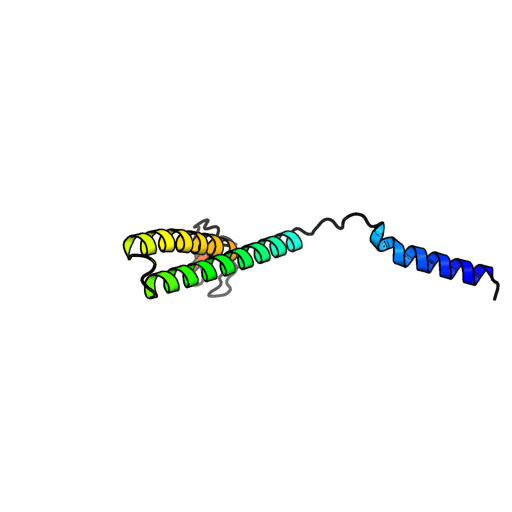92 -9.697 1.570 1.00 83.88 107 LYS A O 1
ATOM 852 N N . ALA A 1 108 ? -24.351 -11.784 1.475 1.00 77.44 108 ALA A N 1
ATOM 853 C CA . ALA A 1 108 ? -25.133 -12.340 2.589 1.00 77.44 108 ALA A CA 1
ATOM 854 C C . ALA A 1 108 ? -24.992 -11.602 3.932 1.00 77.44 108 ALA A C 1
ATOM 856 O O . ALA A 1 108 ? -25.848 -11.740 4.794 1.00 77.44 108 ALA A O 1
ATOM 857 N N . HIS A 1 109 ? -23.935 -10.810 4.119 1.00 78.69 109 HIS A N 1
ATOM 858 C CA . HIS A 1 109 ? -23.727 -10.024 5.339 1.00 78.69 109 HIS A CA 1
ATOM 859 C C . HIS A 1 109 ? -24.465 -8.672 5.344 1.00 78.69 109 HIS A C 1
ATOM 861 O O . HIS A 1 109 ? -24.425 -7.955 6.344 1.00 78.69 109 HIS A O 1
ATOM 867 N N . ASN A 1 110 ? -25.100 -8.274 4.238 1.00 81.62 110 ASN A N 1
ATOM 868 C CA . ASN A 1 110 ? -25.823 -7.008 4.179 1.00 81.62 110 ASN A CA 1
ATOM 869 C C . ASN A 1 110 ? -27.192 -7.139 4.859 1.00 81.62 110 ASN A C 1
ATOM 871 O O . ASN A 1 110 ? -28.004 -7.961 4.451 1.00 81.62 110 ASN A O 1
ATOM 875 N N . LYS A 1 111 ? -27.489 -6.252 5.819 1.00 87.31 111 LYS A N 1
ATOM 876 C CA . LYS A 1 111 ? -28.814 -6.146 6.469 1.00 87.31 111 LYS A CA 1
ATOM 877 C C . LYS A 1 111 ? -29.920 -5.643 5.531 1.00 87.31 111 LYS A C 1
ATOM 879 O O . LYS A 1 111 ? -31.102 -5.801 5.814 1.00 87.31 111 LYS A O 1
ATOM 884 N N . PHE A 1 112 ? -29.537 -5.004 4.425 1.00 91.38 112 PHE A N 1
ATOM 885 C CA . PHE A 1 112 ? -30.448 -4.414 3.448 1.00 91.38 112 PHE A CA 1
ATOM 886 C C . PHE A 1 112 ? -29.938 -4.656 2.028 1.00 91.38 112 PHE A C 1
ATOM 888 O O . PHE A 1 112 ? -28.730 -4.692 1.776 1.00 91.38 112 PHE A O 1
ATOM 895 N N . CYS A 1 113 ? -30.858 -4.780 1.076 1.00 91.31 113 CYS A N 1
ATOM 896 C CA . CYS A 1 113 ? -30.524 -4.827 -0.338 1.00 91.31 113 CYS A CA 1
ATOM 897 C C . CYS A 1 113 ? -30.030 -3.452 -0.812 1.00 91.31 113 CYS A C 1
ATOM 899 O O . CYS A 1 113 ? -30.770 -2.473 -0.756 1.00 91.31 113 CYS A O 1
ATOM 901 N N . LYS A 1 114 ? -28.806 -3.381 -1.351 1.00 89.12 114 LYS A N 1
ATOM 902 C CA . LYS A 1 114 ? -28.231 -2.131 -1.883 1.00 89.12 114 LYS A CA 1
ATOM 903 C C . LYS A 1 114 ? -28.941 -1.599 -3.138 1.00 89.12 114 LYS A C 1
ATOM 905 O O . LYS A 1 114 ? -28.776 -0.430 -3.456 1.00 89.12 114 LYS A O 1
ATOM 910 N N . SER A 1 115 ? -29.716 -2.432 -3.838 1.00 89.81 115 SER A N 1
ATOM 911 C CA . SER A 1 115 ? -30.427 -2.034 -5.064 1.00 89.81 115 SER A CA 1
ATOM 912 C C . SER A 1 115 ? -31.850 -1.534 -4.821 1.00 89.81 115 SER A C 1
ATOM 914 O O . SER A 1 115 ? -32.305 -0.666 -5.552 1.00 89.81 115 SER A O 1
ATOM 916 N N . CYS A 1 116 ? -32.571 -2.078 -3.834 1.00 91.19 116 CYS A N 1
ATOM 917 C CA . CYS A 1 116 ? -33.981 -1.725 -3.600 1.00 91.19 116 CYS A CA 1
ATOM 918 C C . CYS A 1 116 ? -34.311 -1.307 -2.159 1.00 91.19 116 CYS A C 1
ATOM 920 O O . CYS A 1 116 ? -35.448 -0.947 -1.879 1.00 91.19 116 CYS A O 1
ATOM 922 N N . GLY A 1 117 ? -33.358 -1.384 -1.226 1.00 89.31 117 GLY A N 1
ATOM 923 C CA . GLY A 1 117 ? -33.568 -1.034 0.182 1.00 89.31 117 GLY A CA 1
ATOM 924 C C . GLY A 1 117 ? -34.319 -2.081 1.014 1.00 89.31 117 GLY A C 1
ATOM 925 O O . GLY A 1 117 ? -34.475 -1.888 2.217 1.00 89.31 117 GLY A O 1
ATOM 926 N N . HIS A 1 118 ? -34.757 -3.200 0.424 1.00 90.69 118 HIS A N 1
ATOM 927 C CA . HIS A 1 118 ? -35.494 -4.237 1.152 1.00 90.69 118 HIS A CA 1
ATOM 928 C C . HIS A 1 118 ? -34.646 -4.848 2.289 1.00 90.69 118 HIS A C 1
ATOM 930 O O . HIS A 1 118 ? -33.485 -5.202 2.042 1.00 90.69 118 HIS A O 1
ATOM 936 N N . PRO A 1 119 ? -35.187 -4.998 3.513 1.00 88.94 119 PRO A N 1
ATOM 937 C CA . PRO A 1 119 ? -34.472 -5.616 4.624 1.00 88.94 119 PRO A CA 1
ATOM 938 C C . PRO A 1 119 ? -34.246 -7.108 4.360 1.00 88.94 119 PRO A C 1
ATOM 940 O O . PRO A 1 119 ? -35.174 -7.844 4.036 1.00 88.94 119 PRO A O 1
ATOM 943 N N . LEU A 1 120 ? -33.004 -7.557 4.504 1.00 83.19 120 LEU A N 1
ATOM 944 C CA . LEU A 1 120 ? -32.618 -8.960 4.385 1.00 83.19 120 LEU A CA 1
ATOM 945 C C . LEU A 1 120 ? -32.425 -9.479 5.816 1.00 83.19 120 LEU A C 1
ATOM 947 O O . LEU A 1 120 ? -31.604 -8.935 6.555 1.00 83.19 120 LEU A O 1
ATOM 951 N N . LYS A 1 121 ? -33.264 -10.433 6.230 1.00 66.50 121 LYS A N 1
ATOM 952 C CA . LYS A 1 121 ? -33.226 -11.045 7.568 1.00 66.50 121 LYS A CA 1
ATOM 953 C C . LYS A 1 121 ? -32.104 -12.066 7.690 1.00 66.50 121 LYS A C 1
ATOM 955 O O . LYS A 1 121 ? -31.901 -12.814 6.709 1.00 66.50 121 LYS A O 1
#

Sequence (121 aa):
MDSTFGILISLAAIVFTFLPLLRKGKTISPVDRLHRNRESLEFDLENLETHLRELEFDFKMGILDSEDYKESKGEVQQQIDTIHKELTGEKDSKKTLSCPSCGAAVKAHNKFCKSCGHPLK

Secondary structure (DSSP, 8-state):
--HHHHHHHHHHHHHHHHHHHHS------HHHHHHHHHHHHHHHHHHHHHHHHHHHHHHHTTSS-HHHHHHHHHHHHHHHHHHHHHHHT------EEE-TTT--EEETT-SB-TTT--B--

Nearest PDB structures (foldseek):
  2f6m-assembly2_C  TM=9.510E-01  e=4.015E+00  Saccharomyces cerevisiae
  2f66-assembly3_D  TM=8.652E-01  e=3.113E+00  Saccharomyces cerevisiae
  2f66-assembly3_A  TM=9.078E-01  e=4.859E+00  Saccharomyces cerevisiae
  2p22-assembly1_A  TM=5.799E-01  e=1.756E+00  Saccharomyces cerevisiae
  2f6m-assembly1_A  TM=9.863E-01  e=9.783E+00  Saccharomyces cerevisiae

Solvent-accessible surface area (backbone atoms only — not comparable to full-atom values): 7247 Å² total; per-residue (Å²): 136,59,73,67,60,60,52,52,54,53,52,52,51,51,48,61,67,48,45,67,75,71,55,75,69,80,76,77,46,76,63,58,52,50,50,53,53,48,54,52,51,54,51,53,42,54,51,47,56,49,50,52,50,49,54,53,47,37,38,75,72,63,77,38,56,76,65,64,42,51,53,57,48,50,56,50,50,52,52,45,57,50,50,51,41,62,75,68,63,65,78,80,76,88,46,72,42,65,38,93,88,77,62,52,81,34,60,68,87,45,60,45,37,92,89,78,62,51,75,45,132